Protein AF-A0A4Q1AHF9-F1 (afdb_monomer_lite)

InterPro domains:
  IPR001387 Cro/C1-type, helix-turn-helix domain [PF01381] (24-81)
  IPR001387 Cro/C1-type, helix-turn-helix domain [PS50943] (24-81)
  IPR001387 Cro/C1-type, helix-turn-helix domain [SM00530] (23-81)
  IPR001387 Cro/C1-type, helix-turn-helix domain [cd00093] (21-81)
  IPR010982 Lambda repressor-like, DNA-binding domain superfamily [G3DSA:1.10.260.40] (12-83)
  IPR010982 Lambda repressor-like, DNA-binding domain superfamily [SSF47413] (18-82)

Sequence (83 aa):
MMNIFTNSTQCEVDFFHKRISKNIKKIRLENNLKQLDVALEIGINSVAFYSNCENCKYGKHFNLGHIYKIAKIFNIEPYELLK

pLDDT: mean 95.06, std 8.26, range [53.81, 98.69]

Secondary structure (DSSP, 8-state):
---TT-SS-HHHHHHHHHHHHHHHHHHHHHTT--HHHHHHHTT---HHHHHHHHTT-TT----HHHHHHHHHHTTS-GGGGG-

Foldseek 3Di:
DPDPPDPDDPVVVLVQQQQLLCLLVVVCVVVPHDLCRLCVQLPH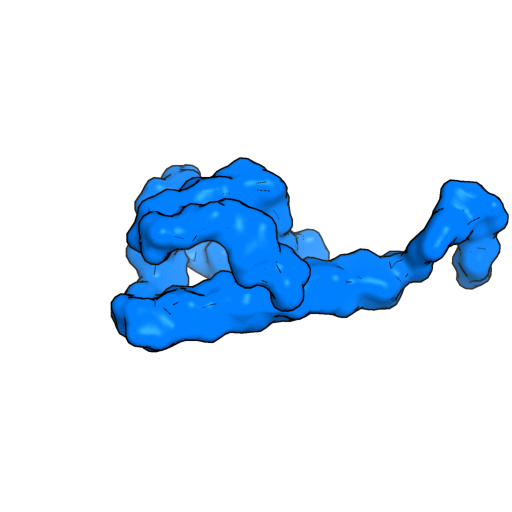NDSPLSVCQSRVHPVRHDDLSSLCSSCVVVVHDSCSSSD

Organism: NCBI:txid1462615

Structure (mmCIF, N/CA/C/O backbone):
data_AF-A0A4Q1AHF9-F1
#
_entry.id   AF-A0A4Q1AHF9-F1
#
loop_
_atom_site.group_PDB
_atom_site.id
_atom_site.type_symbol
_atom_site.label_atom_id
_atom_site.label_alt_id
_atom_site.label_comp_id
_atom_site.label_asym_id
_atom_site.label_entity_id
_atom_site.label_seq_id
_atom_site.pdbx_PDB_ins_code
_atom_site.Cartn_x
_atom_site.Cartn_y
_atom_site.Cartn_z
_atom_site.occupancy
_atom_site.B_iso_or_equiv
_atom_site.auth_seq_id
_atom_site.auth_comp_id
_atom_site.auth_asym_id
_atom_site.auth_atom_id
_atom_site.pdbx_PDB_model_num
ATOM 1 N N . MET A 1 1 ? 21.788 2.545 -17.138 1.00 53.81 1 MET A N 1
ATOM 2 C CA . MET A 1 1 ? 21.578 2.725 -18.591 1.00 53.81 1 MET A CA 1
ATOM 3 C C . MET A 1 1 ? 20.085 2.730 -18.858 1.00 53.81 1 MET A C 1
ATOM 5 O O . MET A 1 1 ? 19.414 1.835 -18.362 1.00 53.81 1 MET A O 1
ATOM 9 N N . MET A 1 2 ? 19.566 3.726 -19.583 1.00 55.09 2 MET A N 1
ATOM 10 C CA . MET A 1 2 ? 18.208 3.658 -20.133 1.00 55.09 2 MET A CA 1
ATOM 11 C C . MET A 1 2 ? 18.160 2.495 -21.123 1.00 55.09 2 MET A C 1
ATOM 13 O O . MET A 1 2 ? 18.968 2.433 -22.046 1.00 55.09 2 MET A O 1
ATOM 17 N N . ASN A 1 3 ? 17.263 1.546 -20.878 1.00 63.56 3 ASN A N 1
ATOM 18 C CA . ASN A 1 3 ? 17.013 0.457 -21.805 1.00 63.56 3 ASN A CA 1
ATOM 19 C C . ASN A 1 3 ? 16.162 1.020 -22.956 1.00 63.56 3 ASN A C 1
ATOM 21 O O . ASN A 1 3 ? 15.121 1.617 -22.703 1.00 63.56 3 ASN A O 1
ATOM 25 N N . ILE A 1 4 ? 16.601 0.859 -24.206 1.00 72.81 4 ILE A N 1
ATOM 26 C CA . ILE A 1 4 ? 15.953 1.445 -25.401 1.00 72.81 4 ILE A CA 1
ATOM 27 C C . ILE A 1 4 ? 14.527 0.875 -25.607 1.00 72.81 4 ILE A C 1
ATOM 29 O O . ILE A 1 4 ? 13.734 1.418 -26.367 1.00 72.81 4 ILE A O 1
ATOM 33 N N . PHE A 1 5 ? 14.170 -0.184 -24.873 1.00 83.88 5 PHE A N 1
ATOM 34 C CA . PHE A 1 5 ? 12.874 -0.862 -24.934 1.00 83.88 5 PHE A CA 1
ATOM 35 C C . PHE A 1 5 ? 11.861 -0.453 -23.845 1.00 83.88 5 PHE A C 1
ATOM 37 O O . PHE A 1 5 ? 10.790 -1.050 -23.782 1.00 83.88 5 PHE A O 1
ATOM 44 N N . THR A 1 6 ? 12.162 0.519 -22.972 1.00 89.50 6 THR A N 1
ATOM 45 C CA . THR A 1 6 ? 11.219 0.986 -21.931 1.00 89.50 6 THR A CA 1
ATOM 46 C C . THR A 1 6 ? 10.952 2.483 -22.038 1.00 89.50 6 THR A C 1
ATOM 48 O O . THR A 1 6 ? 11.869 3.279 -22.223 1.00 89.50 6 THR A O 1
ATOM 51 N N . ASN A 1 7 ? 9.687 2.871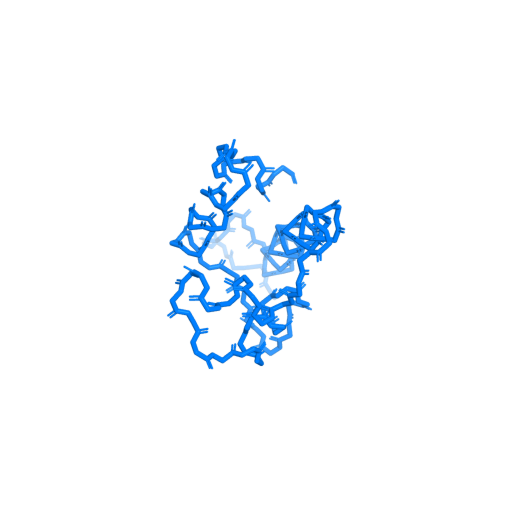 -21.877 1.00 92.56 7 ASN A N 1
ATOM 52 C CA . ASN A 1 7 ? 9.254 4.268 -21.806 1.00 92.56 7 ASN A CA 1
ATOM 53 C C . ASN A 1 7 ? 9.313 4.845 -20.378 1.00 92.56 7 ASN A C 1
ATOM 55 O O . ASN A 1 7 ? 8.851 5.961 -20.161 1.00 92.56 7 ASN A O 1
ATOM 59 N N . SER A 1 8 ? 9.826 4.084 -19.408 1.00 92.00 8 SER A N 1
ATOM 60 C CA . SER A 1 8 ? 9.935 4.499 -18.008 1.00 92.00 8 SER A CA 1
ATOM 61 C C . SER A 1 8 ? 11.173 3.909 -17.335 1.00 92.00 8 SER A C 1
ATOM 63 O O . SER A 1 8 ? 11.662 2.829 -17.686 1.00 92.00 8 SER A O 1
ATOM 65 N N . THR A 1 9 ? 11.692 4.627 -16.347 1.00 93.88 9 THR A N 1
ATOM 66 C CA . THR A 1 9 ? 12.762 4.169 -15.463 1.00 93.88 9 THR A CA 1
ATOM 67 C C . THR A 1 9 ? 12.195 3.406 -14.264 1.00 93.88 9 THR A C 1
ATOM 69 O O . THR A 1 9 ? 11.076 3.651 -13.817 1.00 93.88 9 THR A O 1
ATOM 72 N N . GLN A 1 10 ? 13.005 2.530 -13.661 1.00 91.88 10 GLN A N 1
ATOM 73 C CA . GLN A 1 10 ? 12.627 1.868 -12.405 1.00 91.88 10 GLN A CA 1
ATOM 74 C C . GLN A 1 10 ? 12.309 2.886 -11.297 1.00 91.88 10 GLN A C 1
ATOM 76 O O . GLN A 1 10 ? 11.398 2.677 -10.505 1.00 91.88 10 GLN A O 1
ATOM 81 N N . CYS A 1 11 ? 13.020 4.018 -11.276 1.00 94.19 11 CYS A N 1
ATOM 82 C CA . CYS A 1 11 ? 12.785 5.094 -10.319 1.00 94.19 11 CYS A CA 1
ATOM 83 C C . CYS A 1 11 ? 11.372 5.685 -10.462 1.00 94.19 11 CYS A C 1
ATOM 85 O O . CYS A 1 11 ? 10.681 5.863 -9.461 1.00 94.19 11 CYS A O 1
ATOM 87 N N . GLU A 1 12 ? 10.915 5.941 -11.693 1.00 95.56 12 GLU A N 1
ATOM 88 C CA . GLU A 1 12 ? 9.551 6.422 -11.957 1.00 95.56 12 GLU A CA 1
ATOM 89 C C . GLU A 1 12 ? 8.492 5.418 -11.491 1.00 95.56 12 GLU A C 1
ATOM 91 O O . GLU A 1 12 ? 7.526 5.803 -10.828 1.00 95.56 12 GLU A O 1
ATOM 96 N N . VAL A 1 13 ? 8.703 4.126 -11.755 1.00 95.62 13 VAL A N 1
ATOM 97 C CA . VAL A 1 13 ? 7.812 3.049 -11.292 1.00 95.62 13 VAL A CA 1
ATOM 98 C C . VAL A 1 13 ? 7.789 2.961 -9.758 1.00 95.62 13 VAL A C 1
ATOM 100 O O . VAL A 1 13 ? 6.723 2.847 -9.149 1.00 95.62 13 VAL A O 1
ATOM 103 N N . ASP A 1 14 ? 8.941 3.094 -9.100 1.00 95.56 14 ASP A N 1
ATOM 104 C CA . ASP A 1 14 ? 9.030 3.098 -7.638 1.00 95.56 14 ASP A CA 1
ATOM 105 C C . ASP A 1 14 ? 8.318 4.318 -7.030 1.00 95.56 14 ASP A C 1
ATOM 107 O O . ASP A 1 14 ? 7.643 4.204 -6.000 1.00 95.56 14 ASP A O 1
ATOM 111 N N . PHE A 1 15 ? 8.434 5.493 -7.659 1.00 96.50 15 PHE A N 1
ATOM 112 C CA . PHE A 1 15 ? 7.699 6.696 -7.258 1.00 96.50 15 PHE A CA 1
ATOM 113 C C . PHE A 1 15 ? 6.188 6.524 -7.417 1.00 96.50 15 PHE A C 1
ATOM 115 O O . PHE A 1 15 ? 5.436 6.925 -6.524 1.00 96.50 15 PHE A O 1
ATOM 122 N N . PHE A 1 16 ? 5.745 5.877 -8.495 1.00 97.06 16 PHE A N 1
ATOM 123 C CA . PHE A 1 16 ? 4.341 5.538 -8.699 1.00 97.06 16 PHE A CA 1
ATOM 124 C C . PHE A 1 16 ? 3.803 4.641 -7.572 1.00 97.06 16 PHE A C 1
ATOM 126 O O . PHE A 1 16 ? 2.795 4.976 -6.945 1.00 97.06 16 PHE A O 1
ATOM 133 N N . HIS A 1 17 ? 4.513 3.564 -7.219 1.00 97.88 17 HIS A N 1
ATOM 134 C CA . HIS A 1 17 ? 4.116 2.707 -6.096 1.00 97.88 17 HIS A CA 1
ATOM 135 C C . HIS A 1 17 ? 4.111 3.451 -4.755 1.00 97.88 17 HIS A C 1
ATOM 137 O O . HIS A 1 17 ? 3.177 3.287 -3.970 1.00 97.88 17 HIS A O 1
ATOM 143 N N . LYS A 1 18 ? 5.105 4.312 -4.492 1.00 97.81 18 LYS A N 1
ATOM 144 C CA . LYS A 1 18 ? 5.137 5.147 -3.277 1.00 97.81 18 LYS A CA 1
ATOM 145 C C . LYS A 1 18 ? 3.926 6.073 -3.178 1.00 97.81 18 LYS A C 1
ATOM 147 O O . LYS A 1 18 ? 3.408 6.252 -2.075 1.00 97.81 18 LYS A O 1
ATOM 152 N N . ARG A 1 19 ? 3.458 6.644 -4.294 1.00 98.12 19 ARG A N 1
ATOM 153 C CA . ARG A 1 19 ? 2.247 7.479 -4.315 1.00 98.12 19 ARG A CA 1
ATOM 154 C C . ARG A 1 19 ? 1.011 6.668 -3.928 1.00 98.12 19 ARG A C 1
ATOM 156 O O . ARG A 1 19 ? 0.311 7.060 -2.999 1.00 98.12 19 ARG A O 1
ATOM 163 N N . ILE A 1 20 ? 0.814 5.505 -4.550 1.00 98.50 20 ILE A N 1
ATOM 164 C CA . ILE A 1 20 ? -0.302 4.600 -4.226 1.00 98.50 20 ILE A CA 1
ATOM 165 C C . ILE A 1 20 ? -0.280 4.215 -2.742 1.00 98.50 20 ILE A C 1
ATOM 167 O O . ILE A 1 20 ? -1.284 4.348 -2.043 1.00 98.50 20 ILE A O 1
ATOM 171 N N . SER A 1 21 ? 0.875 3.789 -2.227 1.00 98.44 21 SER A N 1
ATOM 172 C CA . SER A 1 21 ? 1.009 3.405 -0.820 1.00 98.44 21 SER A CA 1
ATOM 173 C C . SER A 1 21 ? 0.757 4.573 0.136 1.00 98.44 21 SER A C 1
ATOM 175 O O . SER A 1 21 ? 0.150 4.380 1.189 1.00 98.44 21 SER A O 1
ATOM 177 N N . LYS A 1 22 ? 1.142 5.803 -0.236 1.00 98.44 22 LYS A N 1
ATOM 178 C CA . LYS A 1 22 ? 0.822 7.014 0.533 1.00 98.44 22 LYS A CA 1
ATOM 179 C C . LYS A 1 22 ? -0.684 7.283 0.572 1.00 98.44 22 LYS A C 1
ATOM 181 O O . LYS A 1 22 ? -1.189 7.618 1.641 1.00 98.44 22 LYS A O 1
ATOM 186 N N . ASN A 1 23 ? -1.395 7.109 -0.541 1.00 98.44 23 ASN A N 1
ATOM 187 C CA . ASN A 1 23 ? -2.849 7.288 -0.591 1.00 98.44 23 ASN A CA 1
ATOM 188 C C . ASN A 1 23 ? -3.576 6.253 0.266 1.00 98.44 23 ASN A C 1
ATOM 190 O O . ASN A 1 23 ? -4.417 6.621 1.080 1.00 98.44 23 ASN A O 1
ATOM 194 N N . ILE A 1 24 ? -3.191 4.978 0.148 1.00 98.56 24 ILE A N 1
ATOM 195 C CA . ILE A 1 24 ? -3.731 3.885 0.971 1.00 98.56 24 ILE A CA 1
ATOM 196 C C . ILE A 1 24 ? -3.478 4.156 2.459 1.00 98.56 24 ILE A C 1
ATOM 198 O O . ILE A 1 24 ? -4.390 4.048 3.276 1.00 98.56 24 ILE A O 1
ATOM 202 N N . LYS A 1 25 ? -2.261 4.578 2.821 1.00 98.62 25 LYS A N 1
ATOM 203 C CA . LYS A 1 25 ? -1.931 4.944 4.203 1.00 98.62 25 LYS A CA 1
ATOM 204 C C . LYS A 1 25 ? -2.782 6.107 4.703 1.00 98.62 25 LYS A C 1
ATOM 206 O O . LYS A 1 25 ? -3.242 6.069 5.841 1.00 98.62 25 LYS A O 1
ATOM 211 N N . LYS A 1 26 ? -2.971 7.135 3.871 1.00 98.44 26 LYS A N 1
ATOM 212 C CA . LYS A 1 26 ? -3.768 8.319 4.198 1.00 98.44 26 LYS A CA 1
ATOM 213 C C . LYS A 1 26 ? -5.210 7.924 4.513 1.00 98.44 26 LYS A C 1
ATOM 215 O O . LYS A 1 26 ? -5.638 8.153 5.638 1.00 98.44 26 LYS A O 1
ATOM 220 N N . ILE A 1 27 ? -5.903 7.258 3.589 1.00 98.00 27 ILE A N 1
ATOM 221 C CA . ILE A 1 27 ? -7.308 6.878 3.792 1.00 98.00 27 ILE A CA 1
ATOM 222 C C . ILE A 1 27 ? -7.476 5.898 4.960 1.00 98.00 27 ILE A C 1
ATOM 224 O O . ILE A 1 27 ? -8.417 6.025 5.742 1.00 98.00 27 ILE A O 1
ATOM 228 N N . ARG A 1 28 ? -6.523 4.973 5.155 1.00 98.38 28 ARG A N 1
ATOM 229 C CA . ARG A 1 28 ? -6.519 4.071 6.314 1.00 98.38 28 ARG A CA 1
ATOM 230 C C . ARG A 1 28 ? -6.468 4.851 7.628 1.00 98.38 28 ARG A C 1
ATOM 232 O O . ARG A 1 28 ? -7.213 4.537 8.552 1.00 98.38 28 ARG A O 1
ATOM 239 N N . LEU A 1 29 ? -5.573 5.836 7.722 1.00 98.38 29 LEU A N 1
ATOM 240 C CA . LEU A 1 29 ? -5.419 6.662 8.920 1.00 98.38 29 LEU A CA 1
ATOM 241 C C . LEU A 1 29 ? -6.612 7.600 9.132 1.00 98.38 29 LEU A C 1
ATOM 243 O O . LEU A 1 29 ? -7.049 7.739 10.267 1.00 98.38 29 LEU A O 1
ATOM 247 N N . GLU A 1 30 ? -7.173 8.181 8.069 1.00 97.94 30 GLU A N 1
ATOM 248 C CA . GLU A 1 30 ? -8.389 9.011 8.133 1.00 97.94 30 GLU A CA 1
ATOM 249 C C . GLU A 1 30 ? -9.600 8.230 8.667 1.00 97.94 30 GLU A C 1
ATOM 251 O O . GLU A 1 30 ? -10.446 8.795 9.354 1.00 97.94 30 GLU A O 1
ATOM 256 N N . ASN A 1 31 ? -9.642 6.917 8.424 1.00 97.56 31 ASN A N 1
ATOM 257 C CA . ASN A 1 31 ? -10.669 6.010 8.940 1.00 97.56 31 ASN A CA 1
ATOM 258 C C . ASN A 1 31 ? -10.264 5.294 10.244 1.00 97.56 31 ASN A C 1
ATOM 260 O O . ASN A 1 31 ? -10.959 4.384 10.685 1.00 97.56 31 ASN A O 1
ATOM 264 N N . ASN A 1 32 ? -9.149 5.680 10.877 1.00 97.81 32 ASN A N 1
ATOM 265 C CA . ASN A 1 32 ? -8.653 5.101 12.134 1.00 97.81 32 ASN A CA 1
ATOM 266 C C . ASN A 1 32 ? -8.434 3.569 12.114 1.00 97.81 32 ASN A C 1
ATOM 268 O O . ASN A 1 32 ? -8.465 2.920 13.160 1.00 97.81 32 ASN A O 1
ATOM 272 N N . LEU A 1 33 ? -8.170 2.978 10.945 1.00 97.88 33 LEU A N 1
ATOM 273 C CA . LEU A 1 33 ? -7.951 1.534 10.809 1.00 97.88 33 LEU A CA 1
ATOM 274 C C . LEU A 1 33 ? -6.492 1.150 11.080 1.00 97.88 33 LEU A C 1
ATOM 276 O O . LEU A 1 33 ? -5.556 1.827 10.631 1.00 97.88 33 LEU A O 1
ATOM 280 N N . LYS A 1 34 ? -6.254 0.024 11.763 1.00 98.06 34 LYS A N 1
ATOM 281 C CA . LYS A 1 34 ? -4.894 -0.511 11.932 1.00 98.06 34 LYS A CA 1
ATOM 282 C C . LYS A 1 34 ? -4.482 -1.294 10.688 1.00 98.06 34 LYS A C 1
ATOM 284 O O . LYS A 1 34 ? -5.304 -1.817 9.947 1.00 98.06 34 LYS A O 1
ATOM 289 N N . GLN A 1 35 ? -3.173 -1.413 10.475 1.00 98.44 35 GLN A N 1
ATOM 290 C CA . GLN A 1 35 ? -2.625 -2.204 9.366 1.00 98.44 35 GLN A CA 1
ATOM 291 C C . GLN A 1 35 ? -3.081 -3.671 9.408 1.00 98.44 35 GLN A C 1
ATOM 293 O O . GLN A 1 35 ? -3.334 -4.259 8.363 1.00 98.44 35 GLN A O 1
ATOM 298 N N . LEU A 1 36 ? -3.175 -4.254 10.610 1.00 97.69 36 LEU A N 1
ATOM 299 C CA . LEU A 1 36 ? -3.614 -5.637 10.794 1.00 97.69 36 LEU A CA 1
ATOM 300 C C . LEU A 1 36 ? -5.066 -5.832 10.338 1.00 97.69 36 LEU A C 1
ATOM 302 O O . LEU A 1 36 ? -5.335 -6.798 9.634 1.00 97.69 36 LEU A O 1
ATOM 306 N N . ASP A 1 37 ? -5.958 -4.903 10.684 1.00 97.00 37 ASP A N 1
ATOM 307 C CA . ASP A 1 37 ? -7.386 -4.995 10.357 1.00 97.00 37 ASP A CA 1
ATOM 308 C C . ASP A 1 37 ? -7.587 -5.015 8.835 1.00 97.00 37 ASP A C 1
ATOM 310 O O . ASP A 1 37 ? -8.186 -5.942 8.293 1.00 97.00 37 ASP A O 1
ATOM 314 N N . VAL A 1 38 ? -6.958 -4.068 8.126 1.00 98.19 38 VAL A N 1
ATOM 315 C CA . VAL A 1 38 ? -7.020 -4.003 6.656 1.00 98.19 38 VAL A CA 1
ATOM 316 C C . VAL A 1 38 ? -6.393 -5.243 6.016 1.00 98.19 38 VAL A C 1
ATOM 318 O O . VAL A 1 38 ? -6.926 -5.764 5.039 1.00 98.19 38 VAL A O 1
ATOM 321 N N . ALA A 1 39 ? -5.267 -5.734 6.548 1.00 98.12 39 ALA A N 1
ATOM 322 C CA . ALA A 1 39 ? -4.610 -6.931 6.031 1.00 98.12 39 ALA A CA 1
ATOM 323 C C . ALA A 1 39 ? -5.536 -8.153 6.096 1.00 98.12 39 ALA A C 1
ATOM 325 O O . ALA A 1 39 ? -5.713 -8.830 5.083 1.00 98.12 39 ALA A O 1
ATOM 326 N N . LEU A 1 40 ? -6.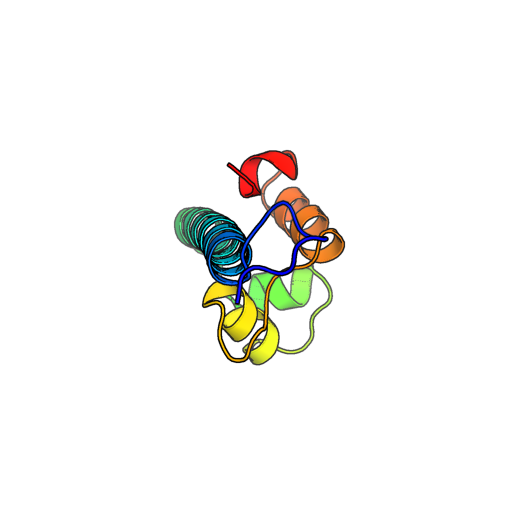163 -8.400 7.249 1.00 97.81 40 LEU A N 1
ATOM 327 C CA . LEU A 1 40 ? -7.091 -9.517 7.429 1.00 97.81 40 LEU A CA 1
ATOM 328 C C . LEU A 1 40 ? -8.301 -9.395 6.498 1.00 97.81 40 LEU A C 1
ATOM 330 O O . LEU A 1 40 ? -8.658 -10.369 5.836 1.00 97.81 40 LEU A O 1
ATOM 334 N N . GLU A 1 41 ? -8.874 -8.198 6.375 1.00 97.62 41 GLU A N 1
ATOM 335 C CA . GLU A 1 41 ? -10.064 -7.956 5.553 1.00 97.62 41 GLU A CA 1
ATOM 336 C C . GLU A 1 41 ? -9.821 -8.191 4.053 1.00 97.62 41 GLU A C 1
ATOM 338 O O . GLU A 1 41 ? -10.683 -8.719 3.350 1.00 97.62 41 GLU A O 1
ATOM 343 N N . ILE A 1 42 ? -8.613 -7.910 3.552 1.00 97.69 42 ILE A N 1
ATOM 344 C CA . ILE A 1 42 ? -8.247 -8.214 2.157 1.00 97.69 42 ILE A CA 1
ATOM 345 C C . ILE A 1 42 ? -7.725 -9.650 1.950 1.00 97.69 42 ILE A C 1
ATOM 347 O O . ILE A 1 42 ? -7.358 -10.021 0.824 1.00 97.69 42 ILE A O 1
ATOM 351 N N . GLY A 1 43 ? -7.738 -10.478 3.001 1.00 96.75 43 GLY A N 1
ATOM 352 C CA . GLY A 1 43 ? -7.325 -11.885 2.984 1.00 96.75 43 GLY A CA 1
ATOM 353 C C . GLY A 1 43 ? -5.813 -12.101 3.100 1.00 96.75 43 GLY A C 1
ATOM 354 O O . GLY A 1 43 ? -5.287 -13.070 2.555 1.00 96.75 43 GLY A O 1
ATOM 355 N N . ILE A 1 44 ? -5.096 -11.187 3.756 1.00 96.25 44 ILE A N 1
ATOM 356 C CA . ILE A 1 44 ? -3.654 -11.260 4.011 1.00 96.25 44 ILE A CA 1
ATOM 357 C C . ILE A 1 44 ? -3.413 -11.545 5.495 1.00 96.25 44 ILE A C 1
ATOM 359 O O . ILE A 1 44 ? -3.584 -10.687 6.355 1.00 96.25 44 ILE A O 1
ATOM 363 N N . ASN A 1 45 ? -2.887 -12.732 5.790 1.00 92.75 45 ASN A N 1
ATOM 364 C CA . ASN A 1 45 ? -2.615 -13.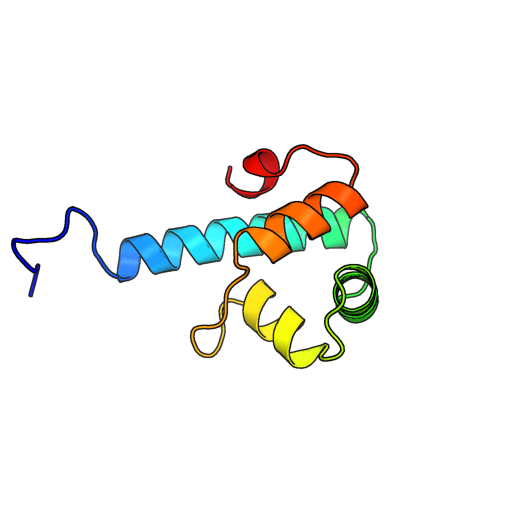169 7.168 1.00 92.75 45 ASN A CA 1
ATOM 365 C C . ASN A 1 45 ? -1.318 -12.586 7.765 1.00 92.75 45 ASN A C 1
ATOM 367 O O . ASN A 1 45 ? -0.949 -12.905 8.891 1.00 92.75 45 ASN A O 1
ATOM 371 N N . SER A 1 46 ? -0.588 -11.754 7.015 1.00 94.06 46 SER A N 1
ATOM 372 C CA . SER A 1 46 ? 0.685 -11.167 7.441 1.00 94.06 46 SER A CA 1
ATOM 373 C C . SER A 1 46 ? 0.604 -9.644 7.502 1.00 94.06 46 SER A C 1
ATOM 375 O O . SER A 1 46 ? 0.688 -8.960 6.479 1.00 94.06 46 SER A O 1
ATOM 377 N N . VAL A 1 47 ? 0.546 -9.096 8.720 1.00 96.12 47 VAL A N 1
ATOM 378 C CA . VAL A 1 47 ? 0.672 -7.644 8.943 1.00 96.12 47 VAL A CA 1
ATOM 379 C C . VAL A 1 47 ? 2.012 -7.104 8.439 1.00 96.12 47 VAL A C 1
ATOM 381 O O . VAL A 1 47 ? 2.083 -5.979 7.951 1.00 96.12 47 VAL A O 1
ATOM 384 N N . ALA A 1 48 ? 3.072 -7.918 8.486 1.00 97.81 48 ALA A N 1
ATOM 385 C CA . ALA A 1 48 ? 4.381 -7.547 7.962 1.00 97.81 48 ALA A CA 1
ATOM 386 C C . ALA A 1 48 ? 4.337 -7.334 6.442 1.00 97.81 48 ALA A C 1
ATOM 388 O O . ALA A 1 48 ? 4.913 -6.366 5.948 1.00 97.81 48 ALA A O 1
ATOM 389 N N . PHE A 1 49 ? 3.615 -8.183 5.698 1.00 97.88 49 PHE A N 1
ATOM 390 C CA . PHE A 1 49 ? 3.409 -7.975 4.264 1.00 97.88 49 PHE A CA 1
ATOM 391 C C . PHE A 1 49 ? 2.687 -6.653 3.995 1.00 97.88 49 PHE A C 1
ATOM 393 O O . PHE A 1 49 ? 3.196 -5.834 3.231 1.00 97.88 49 PHE A O 1
ATOM 400 N N . TYR A 1 50 ? 1.559 -6.410 4.672 1.00 98.31 50 TYR A N 1
ATOM 401 C CA . TYR A 1 50 ? 0.812 -5.159 4.524 1.00 98.31 50 TYR A CA 1
ATOM 402 C C . TYR A 1 50 ? 1.687 -3.940 4.847 1.00 98.31 50 TYR A C 1
ATOM 404 O O . TYR A 1 50 ? 1.755 -2.994 4.065 1.00 98.31 50 TYR A O 1
ATOM 412 N N . SER A 1 51 ? 2.415 -3.980 5.966 1.00 98.38 51 SER A N 1
ATOM 413 C CA . SER A 1 51 ? 3.313 -2.903 6.389 1.00 98.38 51 SER A CA 1
ATOM 414 C C . SER A 1 51 ? 4.433 -2.650 5.378 1.00 98.38 51 SER A C 1
ATOM 416 O O . SER A 1 51 ? 4.769 -1.498 5.097 1.00 98.38 51 SER A O 1
ATOM 418 N N . ASN A 1 52 ? 4.989 -3.704 4.778 1.00 98.50 52 ASN A N 1
ATOM 419 C CA . ASN A 1 52 ? 6.006 -3.571 3.742 1.00 98.50 52 ASN A CA 1
ATOM 420 C C . ASN A 1 52 ? 5.438 -2.946 2.463 1.00 98.50 52 ASN A C 1
ATOM 422 O O . ASN A 1 52 ? 6.093 -2.075 1.901 1.00 98.50 52 ASN A O 1
ATOM 426 N N . CYS A 1 53 ? 4.224 -3.317 2.043 1.00 98.38 53 CYS A N 1
ATOM 427 C CA . CYS A 1 53 ? 3.543 -2.683 0.912 1.00 98.38 53 CYS A CA 1
ATOM 428 C C . CYS A 1 53 ? 3.233 -1.203 1.186 1.00 98.38 53 CYS A C 1
ATOM 430 O O . CYS A 1 53 ? 3.571 -0.345 0.373 1.00 98.38 53 CYS A O 1
ATOM 432 N N . GLU A 1 54 ? 2.658 -0.880 2.348 1.00 98.19 54 GLU A N 1
ATOM 433 C CA . GLU A 1 54 ? 2.282 0.493 2.716 1.00 98.19 54 GLU A CA 1
ATOM 434 C C . GLU A 1 54 ? 3.494 1.428 2.877 1.00 98.19 54 GLU A C 1
ATOM 436 O O . GLU A 1 54 ? 3.379 2.640 2.705 1.00 98.19 54 GLU A O 1
ATOM 441 N N . ASN A 1 55 ? 4.675 0.878 3.168 1.00 97.88 55 ASN A N 1
ATOM 442 C CA . ASN A 1 55 ? 5.916 1.646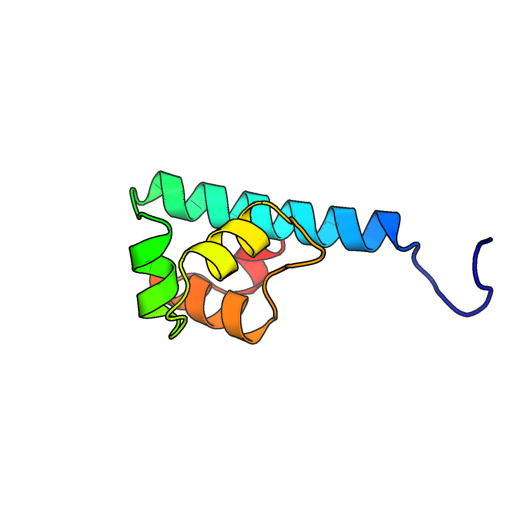 3.273 1.00 97.88 55 ASN A CA 1
ATOM 443 C C . ASN A 1 55 ? 6.875 1.433 2.085 1.00 97.88 55 ASN A C 1
ATOM 445 O O . ASN A 1 55 ? 8.005 1.918 2.138 1.00 97.88 55 ASN A O 1
ATOM 449 N N . CYS A 1 56 ? 6.460 0.706 1.041 1.00 97.19 56 CYS A N 1
ATOM 450 C CA . CYS A 1 56 ? 7.284 0.317 -0.111 1.00 97.19 56 CYS A CA 1
ATOM 451 C C . CYS A 1 56 ? 8.668 -0.255 0.269 1.00 97.19 56 CYS A C 1
ATOM 453 O O . CYS A 1 56 ? 9.688 0.096 -0.329 1.00 97.19 56 CYS A O 1
ATOM 455 N N . LYS A 1 57 ? 8.728 -1.117 1.293 1.00 97.31 57 LYS A N 1
ATOM 456 C CA . LYS A 1 57 ? 9.969 -1.754 1.769 1.00 97.31 57 LYS A CA 1
ATOM 457 C C . LYS A 1 57 ? 10.208 -3.095 1.083 1.00 97.31 57 LYS A C 1
ATOM 459 O O . LYS A 1 57 ? 9.267 -3.821 0.773 1.00 97.31 57 LYS A O 1
ATOM 464 N N . TYR A 1 58 ? 11.480 -3.449 0.893 1.00 96.00 58 TYR A N 1
ATOM 465 C CA . TYR A 1 58 ? 11.905 -4.748 0.345 1.00 96.00 58 TYR A CA 1
ATOM 466 C C . TYR A 1 58 ? 11.272 -5.083 -1.020 1.00 96.00 58 TYR A C 1
ATOM 468 O O . TYR A 1 58 ? 10.930 -6.235 -1.291 1.00 96.00 58 TYR A O 1
ATOM 476 N N . GLY A 1 59 ? 11.039 -4.060 -1.850 1.00 93.75 59 GLY A N 1
ATOM 477 C CA . GLY A 1 59 ? 10.381 -4.207 -3.153 1.00 93.75 59 GLY A CA 1
ATOM 478 C C . GLY A 1 59 ? 8.906 -4.621 -3.078 1.00 93.75 59 GLY A C 1
ATOM 479 O O . GLY A 1 59 ? 8.330 -5.014 -4.091 1.00 93.75 59 GLY A O 1
ATOM 480 N N . LYS A 1 60 ? 8.274 -4.568 -1.898 1.00 97.62 60 LYS A N 1
ATOM 481 C CA . LYS A 1 60 ? 6.860 -4.914 -1.726 1.00 97.62 60 LYS A CA 1
ATOM 482 C C . LYS A 1 60 ? 5.975 -3.711 -2.019 1.00 97.62 60 LYS A C 1
ATOM 484 O O . LYS A 1 60 ? 6.225 -2.611 -1.543 1.00 97.62 60 LYS A O 1
ATOM 489 N N . HIS A 1 61 ? 4.913 -3.954 -2.771 1.00 97.94 61 HIS A N 1
ATOM 490 C CA . HIS A 1 61 ? 3.892 -2.979 -3.132 1.00 97.94 61 HIS A CA 1
ATOM 491 C C . HIS A 1 61 ? 2.542 -3.694 -3.253 1.00 97.94 61 HIS A C 1
ATOM 493 O O . HIS A 1 61 ? 2.477 -4.925 -3.322 1.00 97.94 61 HIS A O 1
ATOM 499 N N . PHE A 1 62 ? 1.449 -2.937 -3.228 1.00 98.06 62 PHE A N 1
ATOM 500 C CA . PHE A 1 62 ? 0.123 -3.495 -3.469 1.00 98.06 62 PHE A CA 1
ATOM 501 C C . PHE A 1 62 ? -0.047 -3.806 -4.961 1.00 98.06 62 PHE A C 1
ATOM 503 O O . PHE A 1 62 ? 0.278 -2.976 -5.807 1.00 98.06 62 PHE A O 1
ATOM 510 N N . ASN A 1 63 ? -0.551 -4.999 -5.285 1.00 97.25 63 ASN A N 1
ATOM 511 C CA . ASN A 1 63 ? -0.975 -5.326 -6.645 1.00 97.25 63 ASN A CA 1
ATOM 512 C C . ASN A 1 63 ? -2.411 -4.822 -6.885 1.00 97.25 63 ASN A C 1
ATOM 514 O O . ASN A 1 63 ? -3.089 -4.385 -5.953 1.00 97.25 63 ASN A O 1
ATOM 518 N N . LEU A 1 64 ? -2.901 -4.926 -8.123 1.00 98.12 64 LEU A N 1
ATOM 519 C CA . LEU A 1 64 ? -4.249 -4.465 -8.484 1.00 98.12 64 LEU A CA 1
ATOM 520 C C . LEU A 1 64 ? -5.363 -5.161 -7.686 1.00 98.12 64 LEU A C 1
ATOM 522 O O . LEU A 1 64 ? -6.339 -4.516 -7.314 1.00 98.12 64 LEU A O 1
ATOM 526 N N . GLY A 1 65 ? -5.204 -6.448 -7.367 1.00 98.25 65 GLY A N 1
ATOM 527 C CA . GLY A 1 65 ? -6.166 -7.185 -6.546 1.00 98.25 65 GLY A CA 1
ATOM 528 C C . GLY A 1 65 ? -6.239 -6.661 -5.109 1.00 98.25 65 GLY A C 1
ATOM 529 O O . GLY A 1 65 ? -7.329 -6.532 -4.557 1.00 98.25 65 GLY A O 1
ATOM 530 N N . HIS A 1 66 ? -5.098 -6.306 -4.512 1.00 98.25 66 HIS A N 1
ATOM 531 C CA . HIS A 1 66 ? -5.056 -5.653 -3.204 1.00 98.25 66 HIS A CA 1
ATOM 532 C C . HIS A 1 66 ? -5.716 -4.275 -3.268 1.00 98.25 66 HIS A C 1
ATOM 534 O O . HIS A 1 66 ? -6.563 -3.984 -2.434 1.00 98.25 66 HIS A O 1
ATOM 540 N N . ILE A 1 67 ? -5.384 -3.460 -4.274 1.00 98.50 67 ILE A N 1
ATOM 541 C CA . ILE A 1 67 ? -5.952 -2.113 -4.449 1.00 98.50 67 ILE A CA 1
ATOM 542 C C . ILE A 1 67 ? -7.478 -2.181 -4.584 1.00 98.50 67 ILE A C 1
ATOM 544 O O . ILE A 1 67 ? -8.176 -1.446 -3.893 1.00 98.50 67 ILE A O 1
ATOM 548 N N . TYR A 1 68 ? -8.002 -3.102 -5.399 1.00 98.62 68 TYR A N 1
ATOM 549 C CA . TYR A 1 68 ? -9.444 -3.314 -5.546 1.00 98.62 68 TYR A CA 1
ATOM 550 C C . TYR A 1 68 ? -10.117 -3.655 -4.211 1.00 98.62 68 TYR A C 1
ATOM 552 O O . TYR A 1 68 ? -11.103 -3.029 -3.835 1.00 98.62 68 TYR A O 1
ATOM 560 N N . LYS A 1 69 ? -9.569 -4.618 -3.461 1.00 98.69 69 LYS A N 1
ATOM 561 C CA . LYS A 1 69 ? -10.128 -5.020 -2.162 1.00 98.69 69 LYS A CA 1
ATOM 562 C C . LYS A 1 69 ? -10.069 -3.891 -1.132 1.00 98.69 69 LYS A C 1
ATOM 564 O O . LYS A 1 69 ? -11.052 -3.668 -0.441 1.00 98.69 69 LYS A O 1
ATOM 569 N N . ILE A 1 70 ? -8.953 -3.162 -1.066 1.00 98.50 70 ILE A N 1
ATOM 570 C CA . ILE A 1 70 ? -8.793 -2.001 -0.181 1.00 98.50 70 ILE A CA 1
ATOM 571 C C . ILE A 1 70 ? -9.825 -0.921 -0.529 1.00 98.50 70 ILE A C 1
ATOM 573 O O . ILE A 1 70 ? -10.464 -0.382 0.365 1.00 98.50 70 ILE A O 1
ATOM 577 N N . ALA A 1 71 ? -10.041 -0.635 -1.815 1.00 98.50 71 ALA A N 1
ATOM 578 C CA . ALA A 1 71 ? -11.049 0.330 -2.250 1.00 98.50 71 ALA A CA 1
ATOM 579 C C . ALA A 1 71 ? -12.469 -0.062 -1.799 1.00 98.50 71 ALA A C 1
ATOM 581 O O . ALA A 1 71 ? -13.224 0.800 -1.349 1.00 98.50 71 ALA A O 1
ATOM 582 N N . LYS A 1 72 ? -12.803 -1.364 -1.816 1.00 98.44 72 LYS A N 1
ATOM 583 C CA . LYS A 1 72 ? -14.092 -1.855 -1.299 1.00 98.44 72 LYS A CA 1
ATOM 584 C C . LYS A 1 72 ? -14.286 -1.595 0.196 1.00 98.44 72 LYS A C 1
ATOM 586 O O . LYS A 1 72 ? -15.411 -1.295 0.577 1.00 98.44 72 LYS A O 1
ATOM 591 N N . ILE A 1 73 ? -13.231 -1.671 1.015 1.00 98.06 73 ILE A N 1
ATOM 592 C CA . ILE A 1 73 ? -13.309 -1.372 2.462 1.00 98.06 73 ILE A CA 1
ATOM 593 C C . ILE A 1 73 ? -13.789 0.067 2.685 1.00 98.06 73 ILE A C 1
ATOM 595 O O . ILE A 1 73 ? -14.596 0.330 3.570 1.00 98.06 73 ILE A O 1
ATOM 599 N N . PHE A 1 74 ? -13.324 0.998 1.852 1.00 96.81 74 PHE A N 1
ATOM 600 C CA . PHE A 1 74 ? -13.634 2.423 1.979 1.00 96.81 74 PHE A CA 1
ATOM 601 C C . PHE A 1 74 ? -14.812 2.890 1.112 1.00 96.81 74 PHE A C 1
ATOM 603 O O . PHE A 1 74 ? -15.093 4.084 1.082 1.00 96.81 74 PHE A O 1
ATOM 610 N N . ASN A 1 75 ? -15.495 1.976 0.413 1.00 97.31 75 ASN A N 1
ATOM 611 C CA . ASN A 1 75 ? -16.593 2.284 -0.508 1.00 97.31 75 ASN A CA 1
ATOM 612 C C . ASN A 1 75 ? -16.232 3.358 -1.561 1.00 97.31 75 ASN A C 1
ATOM 614 O O . ASN A 1 75 ? -16.998 4.287 -1.813 1.00 97.31 75 ASN A O 1
ATOM 618 N N . ILE A 1 76 ? -15.044 3.225 -2.156 1.00 97.81 76 ILE A N 1
ATOM 619 C CA . ILE A 1 76 ? -14.535 4.096 -3.224 1.00 97.81 76 ILE A CA 1
ATOM 620 C C . ILE A 1 76 ? -14.166 3.286 -4.463 1.00 97.81 76 ILE A C 1
ATOM 622 O O . ILE A 1 76 ? -14.005 2.064 -4.411 1.00 97.81 76 ILE A O 1
ATOM 626 N N . GLU A 1 77 ? -13.948 3.978 -5.577 1.00 98.06 77 GLU A N 1
ATOM 627 C CA . GLU A 1 77 ? -13.439 3.341 -6.785 1.00 98.06 77 GLU A CA 1
ATOM 628 C C . GLU A 1 77 ? -11.920 3.078 -6.692 1.00 98.06 77 GLU A C 1
ATOM 630 O O . GLU A 1 77 ? -11.164 3.926 -6.206 1.00 98.06 77 GLU A O 1
ATOM 635 N N . PRO A 1 78 ? -11.398 1.944 -7.204 1.00 97.62 78 PRO A N 1
ATOM 636 C CA . PRO A 1 78 ? -9.975 1.604 -7.092 1.00 97.62 78 PRO A CA 1
ATOM 637 C C . PRO A 1 78 ? -9.023 2.646 -7.687 1.00 97.62 78 PRO A C 1
ATOM 639 O O . PRO A 1 78 ? -7.914 2.831 -7.182 1.00 97.62 78 PRO A O 1
ATOM 642 N N . TYR A 1 79 ? -9.443 3.346 -8.748 1.00 96.69 79 TYR A N 1
ATOM 643 C CA . TYR A 1 79 ? -8.622 4.380 -9.379 1.00 96.69 79 TYR A CA 1
ATOM 644 C C . TYR A 1 79 ? -8.385 5.585 -8.462 1.00 96.69 79 TYR A C 1
ATOM 646 O O . TYR A 1 79 ? -7.429 6.330 -8.670 1.00 96.69 79 TYR A O 1
ATOM 654 N N . GLU A 1 80 ? -9.203 5.780 -7.425 1.00 97.19 80 GLU A N 1
ATOM 655 C CA . GLU A 1 80 ? -9.014 6.866 -6.464 1.00 97.19 80 GLU A CA 1
ATOM 656 C C . GLU A 1 80 ? -7.756 6.681 -5.615 1.00 97.19 80 GLU A C 1
ATOM 658 O O . GLU A 1 80 ? -7.136 7.665 -5.219 1.00 97.19 80 GLU A O 1
ATOM 663 N N . L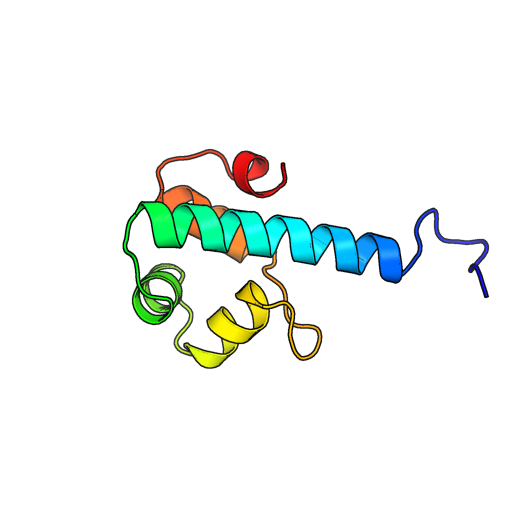EU A 1 81 ? -7.316 5.434 -5.422 1.00 97.38 81 LEU A N 1
ATOM 664 C CA . LEU A 1 81 ? -6.058 5.108 -4.749 1.00 97.38 81 LEU A CA 1
ATOM 665 C C . LEU A 1 81 ? -4.831 5.316 -5.654 1.00 97.38 81 LEU A C 1
ATOM 667 O O . LEU A 1 81 ? -3.707 5.379 -5.152 1.00 97.38 81 LEU A O 1
ATOM 671 N N . LEU A 1 82 ? -5.028 5.444 -6.973 1.00 94.88 82 LEU A N 1
ATOM 672 C CA . LEU A 1 82 ? -3.957 5.640 -7.962 1.00 94.88 82 LEU A CA 1
ATOM 673 C C . LEU A 1 82 ? -3.561 7.112 -8.166 1.00 94.88 82 LEU A C 1
ATOM 675 O O . LEU A 1 82 ? -2.507 7.367 -8.766 1.00 94.88 82 LEU A O 1
ATOM 679 N N . LYS A 1 83 ? -4.413 8.038 -7.702 1.00 82.38 83 LYS A N 1
ATOM 680 C CA . LYS A 1 83 ? -4.298 9.494 -7.887 1.00 82.38 83 LYS A CA 1
ATOM 681 C C . LYS A 1 83 ? -2.980 10.061 -7.345 1.00 82.38 83 LYS A C 1
ATOM 683 O O . LYS A 1 83 ? -2.495 9.602 -6.292 1.00 82.38 83 LYS A O 1
#

Radius of gyration: 13.66 Å; chains: 1; bounding box: 38×23×38 Å